Protein AF-A0A0K8V6W7-F1 (afdb_monomer_lite)

Foldseek 3Di:
DDDDDDPPPPVVVVVVVVVVVVVVVVVVVVVVVVVVPPDDDPDDDDPDDDDDDPDPPPPPPPDDDPDDDDDDDAWDFAAQQDDPPDPCRDPVNPPDDHRDHDPVTDD

Secondary structure (DSSP, 8-state):
-PPPP-TTHHHHHHHHHHHHHHHHHHHHHHHHHHHTT-----------------S---------------------B--SS--TT-TT-SGGGSSSSTTPBPGGG--

InterPro domains:
  IPR029033 Histidine phosphatase superfamily [G3DSA:3.40.50.1240] (58-105)
  IPR029033 Histidine phosphatase superfamily [SSF53254] (63-103)

Radius of gyration: 35.59 Å; chains: 1; bounding box: 61×85×87 Å

Organism: Bactrocera latifrons (NCBI:txid174628)

pLDDT: mean 74.96, std 17.71, range [40.12, 96.62]

Structure (mmCIF, N/CA/C/O backbone):
data_AF-A0A0K8V6W7-F1
#
_entry.id   AF-A0A0K8V6W7-F1
#
loop_
_atom_site.group_PDB
_atom_site.id
_atom_site.type_symbol
_atom_site.label_atom_id
_atom_site.label_alt_id
_atom_site.label_comp_id
_atom_site.label_asym_id
_atom_site.label_entity_id
_atom_site.label_seq_id
_atom_site.pdbx_PDB_ins_code
_atom_site.Cartn_x
_atom_site.Cartn_y
_atom_site.Cartn_z
_atom_site.occupancy
_atom_site.B_iso_or_equiv
_atom_site.auth_seq_id
_atom_site.auth_comp_id
_atom_site.auth_asym_id
_atom_site.auth_atom_id
_atom_site.pdbx_PDB_model_num
ATOM 1 N N . MET A 1 1 ? -22.664 58.353 65.201 1.00 46.59 1 MET A N 1
ATOM 2 C CA . MET A 1 1 ? -21.832 57.573 64.255 1.00 46.59 1 MET A CA 1
ATOM 3 C C . MET A 1 1 ? -22.742 56.998 63.170 1.00 46.59 1 MET A C 1
ATOM 5 O O . MET A 1 1 ? -23.705 56.328 63.533 1.00 46.59 1 MET A O 1
ATOM 9 N N . PRO A 1 2 ? -22.541 57.336 61.884 1.00 51.19 2 PRO A N 1
ATOM 10 C CA . PRO A 1 2 ? -23.477 56.992 60.813 1.00 51.19 2 PRO A CA 1
ATOM 11 C C . PRO A 1 2 ? -23.298 55.538 60.347 1.00 51.19 2 PRO A C 1
ATOM 13 O O . PRO A 1 2 ? -22.182 55.036 60.243 1.00 51.19 2 PRO A O 1
ATOM 16 N N . LYS A 1 3 ? -24.417 54.856 60.079 1.00 58.12 3 LYS A N 1
ATOM 17 C CA . LYS A 1 3 ? -24.462 53.481 59.557 1.00 58.12 3 LYS A CA 1
ATOM 18 C C . LYS A 1 3 ? -24.088 53.499 58.070 1.00 58.12 3 LYS A C 1
ATOM 20 O O . LYS A 1 3 ? -24.739 54.199 57.298 1.00 58.12 3 LYS A O 1
ATOM 25 N N . SER A 1 4 ? -23.056 52.752 57.668 1.00 61.78 4 SER A N 1
ATOM 26 C CA . SER A 1 4 ? -22.642 52.677 56.261 1.00 61.78 4 SER A CA 1
ATOM 27 C C . SER A 1 4 ? -23.635 51.845 55.435 1.00 61.78 4 SER A C 1
ATOM 29 O O . SER A 1 4 ? -24.030 50.740 55.816 1.00 61.78 4 SER A O 1
ATOM 31 N N . LEU A 1 5 ? -24.081 52.395 54.302 1.00 62.31 5 LEU A N 1
ATOM 32 C CA . LEU A 1 5 ? -24.928 51.696 53.336 1.00 62.31 5 LEU A CA 1
ATOM 33 C C . LEU A 1 5 ? -24.073 50.790 52.436 1.00 62.31 5 LEU A C 1
ATOM 35 O O . LEU A 1 5 ? -23.143 51.234 51.767 1.00 62.31 5 LEU A O 1
ATOM 39 N N . ASN A 1 6 ? -24.424 49.503 52.399 1.00 62.94 6 ASN A N 1
ATOM 40 C CA . ASN A 1 6 ? -23.750 48.470 51.611 1.00 62.94 6 ASN A CA 1
ATOM 41 C C . ASN A 1 6 ? -24.127 48.544 50.116 1.00 62.94 6 ASN A C 1
ATOM 43 O O . ASN A 1 6 ? -25.101 47.927 49.686 1.00 62.94 6 ASN A O 1
ATOM 47 N N . ILE A 1 7 ? -23.310 49.250 49.332 1.00 60.84 7 ILE A N 1
ATOM 48 C CA . ILE A 1 7 ? -23.457 49.474 47.878 1.00 60.84 7 ILE A CA 1
ATOM 49 C C . ILE A 1 7 ? -23.024 48.272 47.001 1.00 60.84 7 ILE A C 1
ATOM 51 O O . ILE A 1 7 ? -23.357 48.211 45.823 1.00 60.84 7 ILE A O 1
ATOM 55 N N . PHE A 1 8 ? -22.362 47.248 47.553 1.00 55.91 8 PHE A N 1
ATOM 56 C CA . PHE A 1 8 ? -21.745 46.157 46.768 1.00 55.91 8 PHE A CA 1
ATOM 57 C C . PHE A 1 8 ? -22.615 44.902 46.517 1.00 55.91 8 PHE A C 1
ATOM 59 O O . PHE A 1 8 ? -22.121 43.891 46.015 1.00 55.91 8 PHE A O 1
ATOM 66 N N . LYS A 1 9 ? -23.917 44.926 46.831 1.00 55.66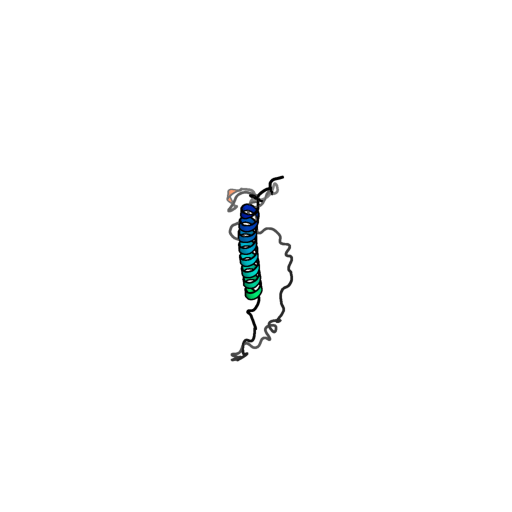 9 LYS A N 1
ATOM 67 C CA . LYS A 1 9 ? -24.824 43.774 46.626 1.00 55.66 9 LYS A CA 1
ATOM 68 C C . LYS A 1 9 ? -25.266 43.482 45.168 1.00 55.66 9 LYS A C 1
ATOM 70 O O . LYS A 1 9 ? -25.445 42.299 44.871 1.00 55.66 9 LYS A O 1
ATOM 75 N N . PRO A 1 10 ? -25.432 44.450 44.237 1.00 56.09 10 PRO A N 1
ATOM 76 C CA . PRO A 1 10 ? -26.045 44.163 42.931 1.00 56.09 10 PRO A CA 1
ATOM 77 C C . PRO A 1 10 ? -25.112 43.426 41.954 1.00 56.09 10 PRO A C 1
ATOM 79 O O . PRO A 1 10 ? -25.589 42.734 41.057 1.00 56.09 10 PRO A O 1
ATOM 82 N N . LEU A 1 11 ? -23.791 43.499 42.155 1.00 55.53 11 LEU A N 1
ATOM 83 C CA . LEU A 1 11 ? -22.811 42.840 41.283 1.00 55.53 11 LEU A CA 1
ATOM 84 C C . LEU A 1 11 ? -22.750 41.316 41.506 1.00 55.53 11 LEU A C 1
ATOM 86 O O . LEU A 1 11 ? -22.602 40.553 40.553 1.00 55.53 11 LEU A O 1
ATOM 90 N N . ARG A 1 12 ? -22.949 40.852 42.751 1.00 57.72 12 ARG A N 1
ATOM 91 C CA . ARG A 1 12 ? -22.963 39.412 43.079 1.00 57.72 12 ARG A CA 1
ATOM 92 C C . ARG A 1 12 ? -24.215 38.694 42.564 1.00 57.72 12 ARG A C 1
ATOM 94 O O . ARG A 1 12 ? -24.124 37.534 42.177 1.00 57.72 12 ARG A O 1
ATOM 101 N N . LEU A 1 13 ? -25.365 39.372 42.525 1.00 60.25 13 LEU A N 1
ATOM 102 C CA . LEU A 1 13 ? -26.624 38.796 42.029 1.00 60.25 13 LEU A CA 1
ATOM 103 C C . LEU A 1 13 ? -26.611 38.600 40.507 1.00 60.25 13 LEU A C 1
ATOM 105 O O . LEU A 1 13 ? -27.113 37.592 40.012 1.00 60.25 13 LEU A O 1
ATOM 109 N N . LEU A 1 14 ? -25.991 39.525 39.765 1.00 59.72 14 LEU A N 1
ATOM 110 C CA . LEU A 1 14 ? -25.855 39.402 38.314 1.00 59.72 14 LEU A CA 1
ATOM 111 C C . LEU A 1 14 ? -24.911 38.252 37.934 1.00 59.72 14 LEU A C 1
ATOM 113 O O . LEU A 1 14 ? -25.221 37.484 37.027 1.00 59.72 14 LEU A O 1
ATOM 117 N N . GLN A 1 15 ? -23.810 38.086 38.671 1.00 64.25 15 GLN A N 1
ATOM 118 C CA . GLN A 1 15 ? -22.886 36.966 38.490 1.00 64.25 15 GLN A CA 1
ATOM 119 C C . GLN A 1 15 ? -23.567 35.619 38.784 1.00 64.25 15 GLN A C 1
ATOM 121 O O . GLN A 1 15 ? -23.456 34.694 37.983 1.00 64.25 15 GLN A O 1
ATOM 126 N N . TYR A 1 16 ? -24.349 35.528 39.866 1.00 66.69 16 TYR A N 1
ATOM 127 C CA . TYR A 1 16 ? -25.098 34.313 40.208 1.00 66.69 16 TYR A CA 1
ATOM 128 C C . TYR A 1 16 ? -26.149 33.952 39.147 1.00 66.69 16 TYR A C 1
ATOM 130 O O . TYR A 1 16 ? -26.340 32.779 38.837 1.00 66.69 16 TYR A O 1
ATOM 138 N N . ARG A 1 17 ? -26.780 34.956 38.522 1.00 72.38 17 ARG A N 1
ATOM 139 C CA . ARG A 1 17 ? -27.737 34.755 37.427 1.00 72.38 17 ARG A CA 1
ATOM 140 C C . ARG A 1 17 ? -27.073 34.173 36.179 1.00 72.38 17 ARG A C 1
ATOM 142 O O . ARG A 1 17 ? -27.612 33.240 35.597 1.00 72.38 17 ARG A O 1
ATOM 149 N N . GLN A 1 18 ? -25.906 34.685 35.788 1.00 70.06 18 GLN A N 1
ATOM 150 C CA . GLN A 1 18 ? -25.177 34.158 34.627 1.00 70.06 18 GLN A CA 1
ATOM 151 C C . GLN A 1 18 ? -24.661 32.734 34.874 1.00 70.06 18 GLN A C 1
ATOM 153 O O . GLN A 1 18 ? -24.820 31.867 34.020 1.00 70.06 18 GLN A O 1
ATOM 158 N N . LEU A 1 19 ? -24.122 32.462 36.067 1.00 77.00 19 LEU A N 1
ATOM 159 C CA . LEU A 1 19 ? -23.695 31.116 36.465 1.00 77.00 19 LEU A CA 1
ATOM 160 C C . LEU A 1 19 ? -24.861 30.120 36.498 1.00 77.00 19 LEU A C 1
ATOM 162 O O . LEU A 1 19 ? -24.698 28.993 36.042 1.00 77.00 19 LEU A O 1
ATOM 166 N N . PHE A 1 20 ? -26.039 30.540 36.965 1.00 82.56 20 PHE A N 1
ATOM 167 C CA . PHE A 1 20 ? -27.242 29.708 36.952 1.00 82.56 20 PHE A CA 1
ATOM 168 C C . PHE A 1 20 ? -27.656 29.323 35.526 1.00 82.56 20 PHE A C 1
ATOM 170 O O . PHE A 1 20 ? -27.885 28.146 35.259 1.00 82.56 20 PHE A O 1
ATOM 177 N N . PHE A 1 21 ? -27.685 30.282 34.592 1.00 81.94 21 PHE A N 1
ATOM 178 C CA . PHE A 1 21 ? -28.008 29.986 33.194 1.00 81.94 21 PHE A CA 1
ATOM 179 C C . PHE A 1 21 ? -26.994 29.029 32.560 1.00 81.94 21 PHE A C 1
ATOM 181 O O . PHE A 1 21 ? -27.402 28.054 31.937 1.00 81.94 21 PHE A O 1
ATOM 188 N N . VAL A 1 22 ? -25.691 29.238 32.773 1.00 85.19 22 VAL A N 1
ATOM 189 C CA . VAL A 1 22 ? -24.651 28.331 32.253 1.00 85.19 22 VAL A CA 1
ATOM 190 C C . VAL A 1 22 ? -24.819 26.913 32.808 1.00 85.19 22 VAL A C 1
ATOM 192 O O . VAL A 1 22 ? -24.737 25.950 32.049 1.00 85.19 22 VAL A O 1
ATOM 195 N N . PHE A 1 23 ? -25.114 26.772 34.104 1.00 84.62 23 PHE A N 1
ATOM 196 C CA . PHE A 1 23 ? -25.303 25.462 34.729 1.00 84.62 23 PHE A CA 1
ATOM 197 C C . PHE A 1 23 ? -26.545 24.741 34.191 1.00 84.62 23 PHE A C 1
ATOM 199 O O . PHE A 1 23 ? -26.475 23.553 33.896 1.00 84.62 23 PHE A O 1
ATOM 206 N N . VAL A 1 24 ? -27.660 25.459 34.004 1.00 89.06 24 VAL A N 1
ATOM 207 C 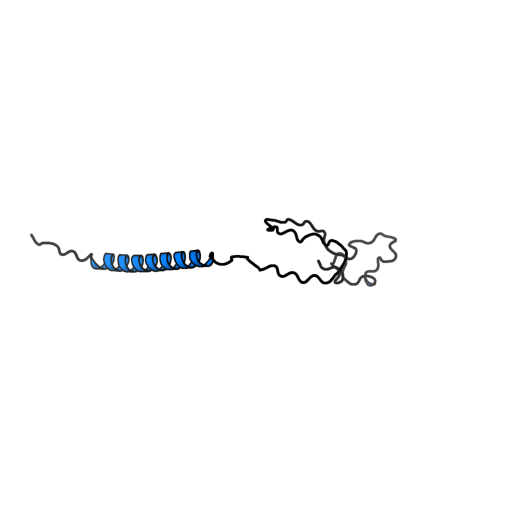CA . VAL A 1 24 ? -28.907 24.903 33.449 1.00 89.06 24 VAL A CA 1
ATOM 208 C C . VAL A 1 24 ? -28.736 24.485 31.986 1.00 89.06 24 VAL A C 1
ATOM 210 O O . VAL A 1 24 ? -29.180 23.406 31.602 1.00 89.06 24 VAL A O 1
ATOM 213 N N . PHE A 1 25 ? -28.063 25.293 31.162 1.00 85.00 25 PHE A N 1
ATOM 214 C CA . PHE A 1 25 ? -27.786 24.924 29.769 1.00 85.00 25 PHE A CA 1
ATOM 215 C C . PHE A 1 25 ? -26.848 23.717 29.671 1.00 85.00 25 PHE A C 1
ATOM 217 O O . PHE A 1 25 ? -27.075 22.834 28.844 1.00 85.00 25 PHE A O 1
ATOM 224 N N . PHE A 1 26 ? -25.826 23.645 30.527 1.00 85.81 26 PHE A N 1
ATOM 225 C CA . PHE A 1 26 ? -24.895 22.520 30.553 1.00 85.81 26 PHE A CA 1
ATOM 226 C C . PHE A 1 26 ? -25.586 21.219 30.980 1.00 85.81 26 PHE A C 1
ATOM 228 O O . PHE A 1 26 ? -25.424 20.201 30.313 1.00 85.81 26 PHE A O 1
ATOM 235 N N . THR A 1 27 ? -26.421 21.245 32.024 1.00 84.81 27 THR A N 1
ATOM 236 C CA . THR A 1 27 ? -27.144 20.047 32.486 1.00 84.81 27 THR A CA 1
ATOM 237 C C . THR A 1 27 ? -28.201 19.575 31.489 1.00 84.81 27 THR A C 1
ATOM 239 O O . THR A 1 27 ? -28.307 18.371 31.258 1.00 84.81 27 THR A O 1
ATOM 242 N N . LEU A 1 28 ? -28.932 20.490 30.839 1.00 85.75 28 LEU A N 1
ATOM 243 C CA . LEU A 1 28 ? -29.873 20.149 29.763 1.00 85.75 28 LEU A CA 1
ATOM 244 C C . LEU A 1 28 ? -29.161 19.547 28.541 1.00 85.75 28 LEU A C 1
ATOM 246 O O . LEU A 1 28 ? -29.641 18.568 27.965 1.00 85.75 28 LEU A O 1
ATOM 250 N N . CYS A 1 29 ? -28.000 20.092 28.165 1.00 84.19 29 CYS A N 1
ATOM 251 C CA . CYS A 1 29 ? -27.177 19.563 27.076 1.00 84.19 29 CYS A CA 1
ATOM 252 C C . CYS A 1 29 ? -26.658 18.154 27.400 1.00 84.19 29 CYS A C 1
ATOM 254 O O . CYS A 1 29 ? -26.834 17.232 26.605 1.00 84.19 29 CYS A O 1
ATOM 256 N N . CYS A 1 30 ? -26.104 17.954 28.601 1.00 79.94 30 CYS A N 1
ATOM 257 C CA . CYS A 1 30 ? -25.636 16.644 29.049 1.00 79.94 30 CYS A CA 1
ATOM 258 C C . CYS A 1 30 ? -26.762 15.602 29.070 1.00 79.94 30 CYS A C 1
ATOM 260 O O . CYS A 1 30 ? -26.564 14.503 28.564 1.00 79.94 30 CYS A O 1
ATOM 262 N N . ALA A 1 31 ? -27.950 15.945 29.580 1.00 76.38 31 ALA A N 1
ATOM 263 C CA . ALA A 1 31 ? -29.090 15.027 29.588 1.00 76.38 31 ALA A CA 1
ATOM 264 C C . ALA A 1 31 ? -29.522 14.621 28.165 1.00 76.38 31 ALA A C 1
ATOM 266 O O . ALA A 1 31 ? -29.806 13.451 27.910 1.00 76.38 31 ALA A O 1
ATOM 267 N N . SER A 1 32 ? -29.500 15.570 27.223 1.00 72.31 32 SER A N 1
ATOM 268 C CA . SER A 1 32 ? -29.840 15.325 25.814 1.00 72.31 32 SER A CA 1
ATOM 269 C C . SER A 1 32 ? -28.830 14.398 25.128 1.00 72.31 32 SER A C 1
ATOM 271 O O . SER A 1 32 ? -29.222 13.511 24.375 1.00 72.31 32 SER A O 1
ATOM 273 N N . LEU A 1 33 ? -27.537 14.557 25.430 1.00 66.25 33 LEU A N 1
ATOM 274 C CA . LEU A 1 33 ? -26.476 13.697 24.900 1.00 66.25 33 LEU A CA 1
ATOM 275 C C . LEU A 1 33 ? -26.566 12.264 25.447 1.00 66.25 33 LEU A C 1
ATOM 277 O O . LEU A 1 33 ? -26.323 11.327 24.701 1.00 66.25 33 LEU A O 1
ATOM 281 N N . THR A 1 34 ? -26.985 12.073 26.704 1.00 61.56 34 THR A N 1
ATOM 282 C CA . THR A 1 34 ? -27.171 10.724 27.280 1.00 61.56 34 THR A CA 1
ATOM 283 C C . THR A 1 34 ? -28.428 9.992 26.795 1.00 61.56 34 THR A C 1
ATOM 285 O O . THR A 1 34 ? -28.499 8.771 26.891 1.00 61.56 34 THR A O 1
ATOM 288 N N . LEU A 1 35 ? -29.427 10.718 26.280 1.00 59.47 35 LEU A N 1
ATOM 289 C CA . LEU A 1 35 ? -30.660 10.139 25.727 1.00 59.47 35 LEU A CA 1
ATOM 290 C C . LEU A 1 35 ? -30.497 9.670 24.271 1.00 59.47 35 LEU A C 1
ATOM 292 O O . LEU A 1 35 ? -31.288 8.851 23.812 1.00 59.47 35 LEU A O 1
ATOM 296 N N . ALA A 1 36 ? -29.462 10.137 23.565 1.00 56.59 36 ALA A N 1
ATOM 297 C CA . ALA A 1 36 ? -29.175 9.741 22.185 1.00 56.59 36 ALA A CA 1
ATOM 298 C C . ALA A 1 36 ? -28.571 8.324 22.048 1.00 56.59 36 ALA A C 1
ATOM 300 O O . ALA A 1 36 ? -28.509 7.804 20.938 1.00 56.59 36 ALA A O 1
ATOM 301 N N . ASP A 1 37 ? -28.179 7.678 23.153 1.00 57.56 37 ASP A N 1
ATOM 302 C CA . ASP A 1 37 ? -27.605 6.320 23.162 1.00 57.56 37 ASP A CA 1
ATOM 303 C C . ASP A 1 37 ? -28.642 5.201 23.420 1.00 57.56 37 ASP A C 1
ATOM 305 O O . ASP A 1 37 ? -28.279 4.029 23.554 1.00 57.56 37 ASP A O 1
ATOM 309 N N . LEU A 1 38 ? -29.941 5.523 23.487 1.00 56.19 38 LEU A N 1
ATOM 310 C CA . LEU A 1 38 ? -31.017 4.562 23.774 1.00 56.19 38 LEU A CA 1
ATOM 311 C C . LEU A 1 38 ? -31.902 4.223 22.565 1.00 56.19 38 LEU A C 1
ATOM 313 O O . LEU A 1 38 ? -33.111 4.087 22.704 1.00 56.19 38 LEU A O 1
ATOM 317 N N . GLU A 1 39 ? -31.319 3.976 21.393 1.00 61.72 39 GLU A N 1
ATOM 318 C CA . GLU A 1 39 ? -32.017 3.251 20.321 1.00 61.72 39 GLU A CA 1
ATOM 319 C C . GLU A 1 39 ? -31.073 2.289 19.584 1.00 61.72 39 GLU A C 1
ATOM 321 O O . GLU A 1 39 ? -30.293 2.713 18.739 1.00 61.72 39 GLU A O 1
ATOM 326 N N . LEU A 1 40 ? -31.163 0.980 19.887 1.00 50.06 40 LEU A N 1
ATOM 327 C CA . LEU A 1 40 ? -31.419 -0.064 18.874 1.00 50.06 40 LEU A CA 1
ATOM 328 C C . LEU A 1 40 ? -31.696 -1.448 19.519 1.00 50.06 40 LEU A C 1
ATOM 330 O O . LEU A 1 40 ? -30.764 -2.204 19.812 1.00 50.06 40 LEU A O 1
ATOM 334 N N . PRO A 1 41 ? -32.963 -1.870 19.675 1.00 52.81 41 PRO A N 1
ATOM 335 C CA . PRO A 1 41 ? -33.298 -3.278 19.831 1.00 52.81 41 PRO A CA 1
ATOM 336 C C . PRO A 1 41 ? -33.220 -3.958 18.455 1.00 52.81 41 PRO A C 1
ATOM 338 O O . PRO A 1 41 ? -34.110 -3.827 17.618 1.00 52.81 41 PRO A O 1
ATOM 341 N N . THR A 1 42 ? -32.154 -4.717 18.202 1.00 56.00 42 THR A N 1
ATOM 342 C CA . THR A 1 42 ? -32.042 -5.574 17.008 1.00 56.00 42 THR A CA 1
ATOM 343 C C . THR A 1 42 ? -32.874 -6.847 17.182 1.00 56.00 42 THR A C 1
ATOM 345 O O . THR A 1 42 ? -32.352 -7.926 17.462 1.00 56.00 42 THR A O 1
ATOM 348 N N . THR A 1 43 ? -34.188 -6.742 16.985 1.00 50.34 43 THR A N 1
ATOM 349 C CA . THR A 1 43 ? -35.050 -7.914 16.760 1.00 50.34 43 THR A CA 1
ATOM 350 C C . THR A 1 43 ? -35.616 -7.854 15.345 1.00 50.34 43 THR A C 1
ATOM 352 O O . THR A 1 43 ? -36.621 -7.205 15.084 1.00 50.34 43 THR A O 1
ATOM 355 N N . LEU A 1 44 ? -34.931 -8.503 14.399 1.00 53.72 44 LEU A N 1
ATOM 356 C CA . LEU A 1 44 ? -35.511 -8.797 13.088 1.00 53.72 44 LEU A CA 1
ATOM 357 C C . LEU A 1 44 ? -36.279 -10.125 13.178 1.00 53.72 44 LEU A C 1
ATOM 359 O O . LEU A 1 44 ? -35.709 -11.102 13.675 1.00 53.72 44 LEU A O 1
ATOM 363 N N . PRO A 1 45 ? -37.531 -10.204 12.694 1.00 46.12 45 PRO A N 1
ATOM 364 C CA . PRO A 1 45 ? -38.243 -11.467 12.591 1.00 46.12 45 PRO A CA 1
ATOM 365 C C . PRO A 1 45 ? -37.596 -12.306 11.483 1.00 46.12 45 PRO A C 1
ATOM 367 O O . PRO A 1 45 ? -37.514 -11.887 10.329 1.00 46.12 45 PRO A O 1
ATOM 370 N N . GLN A 1 46 ? -37.121 -13.503 11.826 1.00 49.91 46 GLN A N 1
ATOM 371 C CA . GLN A 1 46 ? -36.708 -14.485 10.828 1.00 49.91 46 GLN A CA 1
ATOM 372 C C . GLN A 1 46 ? -37.957 -15.071 10.160 1.00 49.91 46 GLN A C 1
ATOM 374 O O . GLN A 1 46 ? -38.600 -15.960 10.707 1.00 49.91 46 GLN A O 1
ATOM 379 N N . SER A 1 47 ? -38.284 -14.591 8.961 1.00 44.88 47 SER A N 1
ATOM 380 C CA . SER A 1 47 ? -39.127 -15.322 8.011 1.00 44.88 47 SER A CA 1
ATOM 381 C C . SER A 1 47 ? -38.245 -15.750 6.840 1.00 44.88 47 SER A C 1
ATOM 383 O O . SER A 1 47 ? -37.981 -14.986 5.914 1.00 44.88 47 SER A O 1
ATOM 385 N N . GLY A 1 48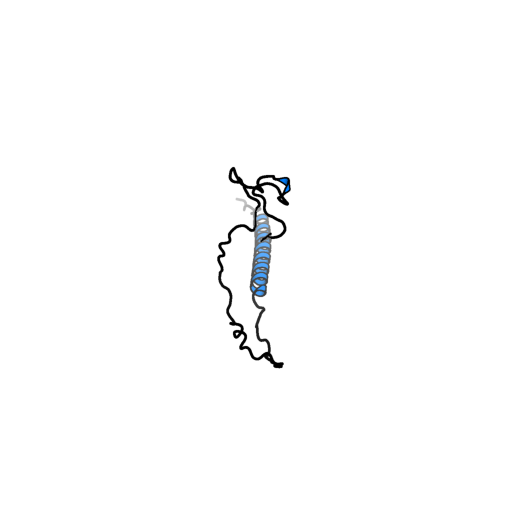 ? -37.684 -16.955 6.953 1.00 40.12 48 GLY A N 1
ATOM 386 C CA . GLY A 1 48 ? -36.847 -17.566 5.927 1.00 40.12 48 GLY A CA 1
ATOM 387 C C . GLY A 1 48 ? -37.697 -18.264 4.869 1.00 40.12 48 GLY A 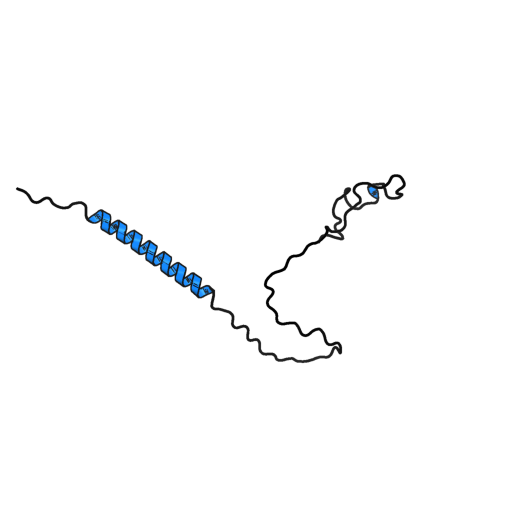C 1
ATOM 388 O O . GLY A 1 48 ? -38.188 -19.364 5.098 1.00 40.12 48 GLY A O 1
ATOM 389 N N . GLY A 1 49 ? -37.820 -17.656 3.690 1.00 42.16 49 GLY A N 1
ATOM 390 C CA . GLY A 1 49 ? -38.183 -18.367 2.465 1.00 42.16 49 GLY A CA 1
ATOM 391 C C . GLY A 1 49 ? -36.934 -19.001 1.856 1.00 42.16 49 GLY A C 1
ATOM 392 O O . GLY A 1 49 ? -36.150 -18.314 1.206 1.00 42.16 49 GLY A O 1
ATOM 393 N N . GLN A 1 50 ? -36.723 -20.300 2.077 1.00 54.12 50 GLN A N 1
ATOM 394 C CA . GLN A 1 50 ? -35.631 -21.046 1.448 1.00 54.12 50 GLN A CA 1
ATOM 395 C C . GLN A 1 50 ? -35.960 -21.331 -0.026 1.00 54.12 50 GLN A C 1
ATOM 397 O O . GLN A 1 50 ? -36.871 -22.098 -0.331 1.00 54.12 50 GLN A O 1
ATOM 402 N N . ARG A 1 51 ? -35.193 -20.745 -0.954 1.00 46.25 51 ARG A N 1
ATOM 403 C CA . ARG A 1 51 ? -35.040 -21.263 -2.323 1.00 46.25 51 ARG A CA 1
ATOM 404 C C . ARG A 1 51 ? -33.608 -21.757 -2.498 1.00 46.25 51 ARG A C 1
ATOM 406 O O . ARG A 1 51 ? -32.663 -21.078 -2.111 1.00 46.25 51 ARG A O 1
ATOM 413 N N . GLY A 1 52 ? -33.508 -22.986 -2.996 1.00 53.34 52 GLY A N 1
ATOM 414 C CA . GLY A 1 52 ? -32.362 -23.874 -2.847 1.00 53.34 52 GLY A CA 1
ATOM 415 C C . GLY A 1 52 ? -31.044 -23.404 -3.454 1.00 53.34 52 GLY A C 1
ATOM 416 O O . GLY A 1 52 ? -31.000 -22.948 -4.591 1.00 53.34 52 GLY A O 1
ATOM 417 N N . LEU A 1 53 ? -29.975 -23.649 -2.696 1.00 52.97 53 LEU A N 1
ATOM 418 C CA . LEU A 1 53 ? -28.629 -23.977 -3.160 1.00 52.97 53 LEU A CA 1
ATOM 419 C C . LEU A 1 53 ? -28.055 -24.971 -2.137 1.00 52.97 53 LEU A C 1
ATOM 421 O O . LEU A 1 53 ? -27.912 -24.644 -0.963 1.00 52.97 53 LEU A O 1
ATOM 425 N N . ASN A 1 54 ? -27.784 -26.204 -2.564 1.00 57.03 54 ASN A N 1
ATOM 426 C CA . ASN A 1 54 ? -27.444 -27.345 -1.700 1.00 57.03 54 ASN A CA 1
ATOM 427 C C . ASN A 1 54 ? -25.976 -27.347 -1.237 1.00 57.03 54 ASN A C 1
ATOM 429 O O . ASN A 1 54 ? -25.323 -28.383 -1.266 1.00 57.03 54 ASN A O 1
ATOM 433 N N . ASN A 1 55 ? -25.459 -26.202 -0.804 1.00 63.59 55 ASN A N 1
ATOM 434 C CA . ASN A 1 55 ? -24.182 -26.107 -0.105 1.00 63.59 55 ASN A CA 1
ATOM 435 C C . ASN A 1 55 ? -24.487 -25.439 1.240 1.00 63.59 55 ASN A C 1
ATOM 437 O O . ASN A 1 55 ? -25.091 -24.363 1.210 1.00 63.59 55 ASN A O 1
ATOM 441 N N . PRO A 1 56 ? -24.122 -26.010 2.407 1.00 57.06 56 PRO A N 1
ATOM 442 C CA . PRO A 1 56 ? -24.243 -25.297 3.670 1.00 57.06 56 PRO A CA 1
ATOM 443 C C . PRO A 1 56 ? -23.258 -24.126 3.633 1.00 57.06 56 PRO A C 1
ATOM 445 O O . PRO A 1 56 ? -22.093 -24.243 4.006 1.00 57.06 56 PRO A O 1
ATOM 448 N N . LEU A 1 57 ? -23.722 -22.998 3.097 1.00 53.06 57 LEU A N 1
ATOM 449 C CA . LEU A 1 57 ? -23.077 -21.706 3.224 1.00 53.06 57 LEU A CA 1
ATOM 450 C C . LEU A 1 57 ? -22.912 -21.478 4.731 1.00 53.06 57 LEU A C 1
ATOM 452 O O . LEU A 1 57 ? -23.879 -21.715 5.466 1.00 53.06 57 LEU A O 1
ATOM 456 N N . PRO A 1 58 ? -21.710 -21.120 5.214 1.00 58.09 58 PRO A N 1
ATOM 457 C CA . PRO A 1 58 ? -21.441 -21.074 6.639 1.00 58.09 58 PRO A CA 1
ATOM 458 C C . PRO A 1 58 ? -22.499 -20.189 7.280 1.00 58.09 58 PRO A C 1
ATOM 460 O O . PRO A 1 58 ? -22.687 -19.046 6.860 1.00 58.09 58 PRO A O 1
ATOM 463 N N . VAL A 1 59 ? -23.229 -20.768 8.241 1.00 61.78 59 VAL A N 1
ATOM 464 C CA . VAL A 1 59 ? -24.174 -20.070 9.112 1.00 61.78 59 VAL A CA 1
ATOM 465 C C . VAL A 1 59 ? -23.545 -18.729 9.437 1.00 61.78 59 VAL A C 1
ATOM 467 O O . VAL A 1 59 ? -22.468 -18.707 10.029 1.00 61.78 59 VAL A O 1
ATOM 470 N N . ALA A 1 60 ? -24.155 -17.639 8.962 1.00 67.12 60 ALA A N 1
ATOM 471 C CA . ALA A 1 60 ? -23.634 -16.298 9.162 1.00 67.12 60 ALA A CA 1
ATOM 472 C C . ALA A 1 60 ? -23.410 -16.116 10.665 1.00 67.12 60 ALA A C 1
ATOM 474 O O . ALA A 1 60 ? -24.365 -16.014 11.438 1.00 67.12 60 ALA A O 1
ATOM 475 N N . LEU A 1 61 ? -22.147 -16.195 11.087 1.00 67.00 61 LEU A N 1
ATOM 476 C CA . LEU A 1 61 ? -21.791 -16.174 12.493 1.00 67.00 61 LEU A CA 1
ATOM 477 C C . LEU A 1 61 ? -22.186 -14.799 13.019 1.00 67.00 61 LEU A C 1
ATOM 479 O O . LEU A 1 61 ? -21.600 -13.782 12.651 1.00 67.00 61 LEU A O 1
ATOM 483 N N . LYS A 1 62 ? -23.227 -14.767 13.854 1.00 73.56 62 LYS A N 1
ATOM 484 C CA . LYS A 1 62 ? -23.725 -13.548 14.486 1.00 73.56 62 LYS A CA 1
ATOM 485 C C . LYS A 1 62 ? -22.755 -13.151 15.601 1.00 73.56 62 LYS A C 1
ATOM 487 O O . LYS A 1 62 ? -22.980 -13.447 16.768 1.00 73.56 62 LYS A O 1
ATOM 492 N N . GLY A 1 63 ? -21.646 -12.530 15.218 1.00 83.75 63 GLY A N 1
ATOM 493 C CA . GLY A 1 63 ? -20.631 -11.984 16.115 1.00 83.75 63 GLY A CA 1
ATOM 494 C C . GLY A 1 63 ? -20.513 -10.469 15.959 1.00 83.75 63 GLY A C 1
ATOM 495 O O . GLY A 1 63 ? -20.744 -9.927 14.880 1.00 83.75 63 GLY A O 1
ATOM 496 N N . LYS A 1 64 ? -20.152 -9.772 17.041 1.00 86.75 64 LYS A N 1
ATOM 497 C CA . LYS A 1 64 ? -19.807 -8.345 17.007 1.00 86.75 64 LYS A CA 1
ATOM 498 C C . LYS A 1 64 ? -18.299 -8.225 16.779 1.00 86.75 64 LYS A C 1
ATOM 500 O O . LYS A 1 64 ? -17.531 -8.676 17.625 1.00 86.75 64 LYS A O 1
ATOM 505 N N . LEU A 1 65 ? -17.873 -7.629 15.662 1.00 89.62 65 LEU A N 1
ATOM 506 C CA . LEU A 1 65 ? -16.464 -7.287 15.447 1.00 89.62 65 LEU A CA 1
ATOM 507 C C . LEU A 1 65 ? -16.042 -6.270 16.513 1.00 89.62 6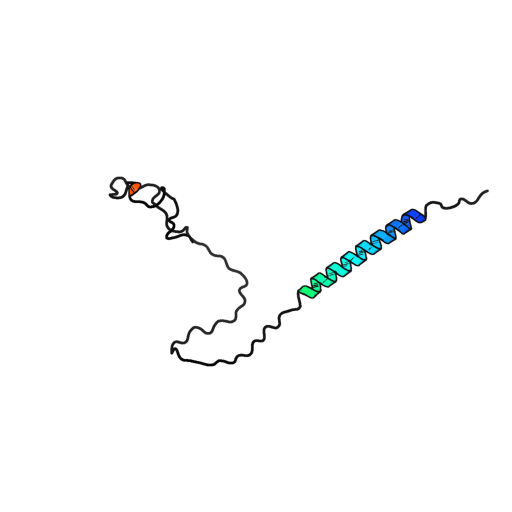5 LEU A C 1
ATOM 509 O O . LEU A 1 65 ? -16.616 -5.186 16.593 1.00 89.62 65 LEU A O 1
ATOM 513 N N . ILE A 1 66 ? -15.069 -6.638 17.346 1.00 94.25 66 ILE A N 1
ATOM 514 C CA . ILE A 1 66 ? -14.560 -5.765 18.412 1.00 94.25 66 ILE A CA 1
ATOM 515 C C . ILE A 1 66 ? -13.321 -5.002 17.936 1.00 94.25 66 ILE A C 1
ATOM 517 O O . ILE A 1 66 ? -13.224 -3.799 18.151 1.00 94.25 66 ILE A O 1
ATOM 521 N N . PHE A 1 67 ? -12.387 -5.687 17.272 1.00 95.50 67 PHE A N 1
ATOM 522 C CA . PHE A 1 67 ? -11.139 -5.105 16.784 1.00 95.50 67 PHE A CA 1
ATOM 523 C C . PHE A 1 67 ? -10.543 -5.971 15.666 1.00 95.50 67 PHE A C 1
ATOM 525 O O . PHE A 1 67 ? -10.656 -7.196 15.712 1.00 95.50 67 PHE A O 1
ATOM 532 N N . SER A 1 68 ? -9.903 -5.342 14.679 1.00 94.44 68 SER A N 1
ATOM 533 C CA . SER A 1 68 ? -9.122 -6.014 13.636 1.00 94.44 68 SER A CA 1
ATOM 534 C C . SER A 1 68 ? -7.856 -5.215 13.348 1.00 94.44 68 SER A C 1
ATOM 536 O O . SER A 1 68 ? -7.883 -3.985 13.350 1.00 94.44 68 SER A O 1
ATOM 538 N N . HIS A 1 69 ? -6.764 -5.921 13.072 1.00 96.12 69 HIS A N 1
ATOM 539 C CA . HIS A 1 69 ? -5.521 -5.337 12.593 1.00 96.12 69 HIS A CA 1
ATOM 540 C C . HIS A 1 69 ? -5.088 -6.080 11.334 1.00 96.12 69 HIS A C 1
ATOM 542 O O . HIS A 1 69 ? -5.019 -7.309 11.327 1.00 96.12 69 HIS A O 1
ATOM 548 N N . VAL A 1 70 ? -4.817 -5.328 10.269 1.00 94.50 70 VAL A N 1
ATOM 549 C CA . VAL A 1 70 ? -4.476 -5.885 8.961 1.00 94.50 70 VAL A CA 1
ATOM 550 C C . VAL A 1 70 ? -3.096 -5.389 8.565 1.00 94.50 70 VAL A C 1
ATOM 552 O O . VAL A 1 70 ? -2.868 -4.186 8.468 1.00 94.50 70 VAL A O 1
ATOM 555 N N . LEU A 1 71 ? -2.188 -6.331 8.315 1.00 95.69 71 LEU A N 1
ATOM 556 C CA . LEU A 1 71 ? -0.890 -6.063 7.716 1.00 95.69 71 LEU A CA 1
ATOM 557 C C . LEU A 1 71 ? -0.955 -6.469 6.247 1.00 95.69 71 LEU A C 1
ATOM 559 O O . LEU A 1 71 ? -1.111 -7.648 5.933 1.00 95.69 71 LEU A O 1
ATOM 563 N N . PHE A 1 72 ? -0.838 -5.491 5.357 1.00 91.81 72 PHE A N 1
ATOM 564 C CA . PHE A 1 72 ? -0.829 -5.723 3.921 1.00 91.81 72 PHE A CA 1
ATOM 565 C C . PHE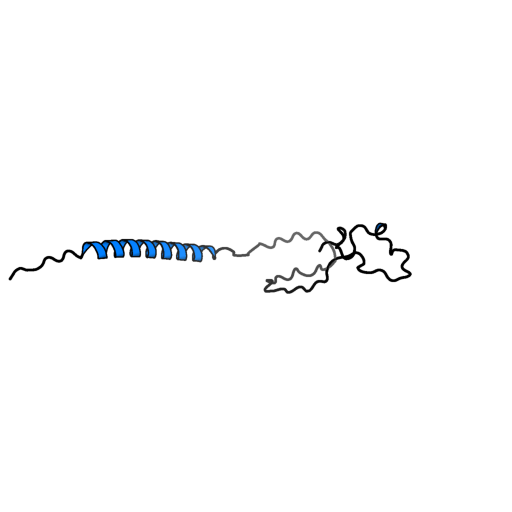 A 1 72 ? 0.481 -5.241 3.311 1.00 91.81 72 PHE A C 1
ATOM 567 O O . PHE A 1 72 ? 1.102 -4.274 3.758 1.00 91.81 72 PHE A O 1
ATOM 574 N N . ARG A 1 73 ? 0.900 -5.944 2.261 1.00 93.75 73 ARG A N 1
ATOM 575 C CA . ARG A 1 73 ? 1.922 -5.447 1.348 1.00 93.75 73 ARG A CA 1
ATOM 576 C C . ARG A 1 73 ? 1.280 -4.408 0.426 1.00 93.75 73 ARG A C 1
ATOM 578 O O . ARG A 1 73 ? 0.083 -4.446 0.176 1.00 93.75 73 ARG A O 1
ATOM 585 N N . HIS A 1 74 ? 2.096 -3.509 -0.108 1.00 92.69 74 HIS A N 1
ATOM 586 C CA . HIS A 1 74 ? 1.713 -2.673 -1.239 1.00 92.69 74 HIS A CA 1
ATOM 587 C C . HIS A 1 74 ? 1.172 -3.488 -2.436 1.00 92.69 74 HIS A C 1
ATOM 589 O O . HIS A 1 74 ? 1.595 -4.626 -2.641 1.00 92.69 74 HIS A O 1
ATOM 595 N N . GLY A 1 75 ? 0.309 -2.870 -3.250 1.00 92.44 75 GLY A N 1
ATOM 596 C CA . GLY A 1 75 ? -0.152 -3.423 -4.532 1.00 92.44 75 GLY A CA 1
ATOM 597 C C . GLY A 1 75 ? 0.939 -3.459 -5.609 1.00 92.44 75 GLY A C 1
ATOM 598 O O . GLY A 1 75 ? 2.080 -3.071 -5.353 1.00 92.44 75 GLY A O 1
ATOM 599 N N . ASP A 1 76 ? 0.627 -3.925 -6.815 1.00 94.25 76 ASP A N 1
ATOM 600 C CA . ASP A 1 76 ? 1.653 -4.146 -7.840 1.00 94.25 76 ASP A CA 1
ATOM 601 C C . ASP A 1 76 ? 2.372 -2.859 -8.248 1.00 94.25 76 ASP A C 1
ATOM 603 O O . ASP A 1 76 ? 1.748 -1.835 -8.539 1.00 94.25 76 ASP A O 1
ATOM 607 N N . ARG A 1 77 ? 3.706 -2.935 -8.294 1.00 94.12 77 ARG A N 1
ATOM 608 C CA . ARG A 1 77 ? 4.597 -1.848 -8.707 1.00 94.12 77 ARG A CA 1
ATOM 609 C C . ARG A 1 77 ? 5.440 -2.261 -9.899 1.00 94.12 77 ARG A C 1
ATOM 611 O O . ARG A 1 77 ? 5.740 -3.443 -10.065 1.00 94.12 77 ARG A O 1
ATOM 618 N N . THR A 1 78 ? 5.873 -1.285 -10.680 1.00 94.75 78 THR A N 1
ATOM 619 C CA . THR A 1 78 ? 6.939 -1.493 -11.667 1.00 94.75 78 THR A CA 1
ATOM 620 C C . THR A 1 78 ? 8.278 -1.758 -10.960 1.00 94.75 78 THR A C 1
ATOM 622 O O . THR A 1 78 ? 8.453 -1.377 -9.794 1.00 94.75 78 THR A O 1
ATOM 625 N N . PRO A 1 79 ? 9.242 -2.416 -11.631 1.00 94.38 79 PRO A N 1
ATOM 626 C CA . PRO A 1 79 ? 10.583 -2.607 -11.090 1.00 94.38 79 PRO A CA 1
ATOM 627 C C . PRO A 1 79 ? 11.211 -1.289 -10.616 1.00 94.38 79 PRO A C 1
ATOM 629 O O . PRO A 1 79 ? 10.952 -0.226 -11.167 1.00 94.38 79 PRO A O 1
ATOM 632 N N . ILE A 1 80 ? 12.041 -1.343 -9.578 1.00 95.06 80 ILE A N 1
ATOM 633 C CA . ILE A 1 80 ? 12.830 -0.173 -9.154 1.00 95.06 80 ILE A CA 1
ATOM 634 C C . ILE A 1 80 ? 14.155 -0.161 -9.914 1.00 95.06 80 ILE A C 1
ATOM 636 O O . ILE A 1 80 ? 14.581 0.872 -10.420 1.00 95.06 80 ILE A O 1
ATOM 640 N N . GLU A 1 81 ? 14.774 -1.334 -10.026 1.00 94.75 81 GLU A N 1
ATOM 641 C CA . GLU A 1 81 ? 16.027 -1.535 -10.733 1.00 94.75 81 GLU A CA 1
ATOM 642 C C . GLU A 1 81 ? 15.972 -2.887 -11.463 1.00 94.75 81 GLU A C 1
ATOM 644 O O . GLU A 1 81 ? 15.892 -3.933 -10.811 1.00 94.75 81 GLU A O 1
ATOM 649 N N . PRO A 1 82 ? 15.947 -2.895 -12.807 1.00 92.50 82 PRO A N 1
ATOM 650 C CA . PRO A 1 82 ? 16.040 -4.127 -13.576 1.00 92.50 82 PRO A CA 1
ATOM 651 C C . PRO A 1 82 ? 17.471 -4.678 -13.536 1.00 92.50 82 PRO A C 1
ATOM 653 O O . PRO A 1 82 ? 18.450 -3.933 -13.514 1.00 92.50 82 PRO A O 1
ATOM 656 N N . TYR A 1 83 ? 17.607 -6.002 -13.566 1.00 93.62 83 TYR A N 1
ATOM 657 C CA . TYR A 1 83 ? 18.919 -6.650 -13.608 1.00 93.62 83 TYR A CA 1
ATOM 658 C C . TYR A 1 83 ? 19.592 -6.453 -14.988 1.00 93.62 83 TYR A C 1
ATOM 660 O O . TYR A 1 83 ? 18.909 -6.216 -15.987 1.00 93.62 83 TYR A O 1
ATOM 668 N N . PRO A 1 84 ? 20.933 -6.567 -15.103 1.00 95.38 84 PRO A N 1
ATOM 669 C CA . PRO A 1 84 ? 21.662 -6.113 -16.298 1.00 95.38 84 PRO A CA 1
ATOM 670 C C . PRO A 1 84 ? 21.223 -6.739 -17.636 1.00 95.38 84 PRO A C 1
ATOM 672 O O . PRO A 1 84 ? 21.231 -6.070 -18.680 1.00 95.38 84 PRO A O 1
ATOM 675 N N . THR A 1 85 ? 20.835 -8.015 -17.607 1.00 96.62 85 THR A N 1
ATOM 676 C CA . THR A 1 85 ? 20.421 -8.812 -18.772 1.00 96.62 85 THR A CA 1
ATOM 677 C C . THR A 1 85 ? 18.906 -8.876 -18.964 1.00 96.62 85 THR A C 1
ATOM 679 O O . THR A 1 85 ? 18.437 -9.697 -19.749 1.00 96.62 85 THR A O 1
ATOM 682 N N . ASP A 1 86 ? 18.137 -8.031 -18.275 1.00 96.12 86 ASP A N 1
ATOM 683 C CA . ASP A 1 86 ? 16.681 -8.027 -18.385 1.00 96.12 86 ASP A CA 1
ATOM 684 C C . ASP A 1 86 ? 16.234 -7.570 -19.789 1.00 96.12 86 ASP A C 1
ATOM 686 O O . ASP A 1 86 ? 16.532 -6.434 -20.187 1.00 96.12 86 ASP A O 1
ATOM 690 N N . PRO A 1 87 ? 15.520 -8.420 -20.556 1.00 95.88 87 PRO A N 1
ATOM 691 C CA . PRO A 1 87 ? 14.985 -8.037 -21.861 1.00 95.88 87 PRO A CA 1
ATOM 692 C C . PRO A 1 87 ? 13.933 -6.917 -21.771 1.00 95.88 87 PRO A C 1
ATOM 694 O O . PRO A 1 87 ? 13.715 -6.215 -22.759 1.00 95.88 87 PRO A O 1
ATOM 697 N N . TRP A 1 88 ? 13.331 -6.698 -20.597 1.00 95.12 88 TRP A N 1
ATOM 698 C CA . TRP A 1 88 ? 12.281 -5.704 -20.345 1.00 95.12 88 TRP A CA 1
ATOM 699 C C . TRP A 1 88 ? 12.764 -4.488 -19.544 1.00 95.12 88 TRP A C 1
ATOM 701 O O . TRP A 1 88 ? 11.956 -3.706 -19.041 1.00 95.12 88 TRP A O 1
ATOM 711 N N . LYS A 1 89 ? 14.084 -4.275 -19.461 1.00 94.25 89 LYS A N 1
ATOM 712 C CA . LYS A 1 89 ? 14.669 -3.133 -18.738 1.00 94.25 89 LYS A CA 1
ATOM 713 C C . LYS A 1 89 ? 14.333 -1.763 -19.320 1.00 94.25 89 LYS A C 1
ATOM 715 O O . LYS A 1 89 ? 14.600 -0.753 -18.675 1.00 94.25 89 LYS A O 1
ATOM 720 N N . ASN A 1 90 ? 13.821 -1.698 -20.551 1.00 94.31 90 ASN A N 1
ATOM 721 C CA . ASN A 1 90 ? 13.386 -0.428 -21.118 1.00 94.31 90 ASN A CA 1
ATOM 722 C C . ASN A 1 90 ? 12.096 0.023 -20.415 1.00 94.31 90 ASN A C 1
ATOM 724 O O . ASN A 1 90 ? 11.116 -0.717 -20.350 1.00 94.31 90 ASN A O 1
ATOM 728 N N . ARG A 1 91 ? 12.104 1.263 -19.917 1.00 91.44 91 ARG A N 1
ATOM 729 C CA . ARG A 1 91 ? 10.975 1.905 -19.234 1.00 91.44 91 ARG A CA 1
ATOM 730 C C . ARG A 1 91 ? 9.699 1.907 -20.077 1.00 91.44 91 ARG A C 1
ATOM 732 O O . ARG A 1 91 ? 8.615 1.832 -19.520 1.00 91.44 91 ARG A O 1
ATOM 739 N N . GLU A 1 92 ? 9.823 1.980 -21.399 1.00 94.38 92 GLU A N 1
ATOM 740 C CA . GLU A 1 92 ? 8.688 2.033 -22.334 1.00 94.38 92 GLU A CA 1
ATOM 741 C C . GLU A 1 92 ? 7.790 0.789 -22.285 1.00 94.38 92 GLU A C 1
ATOM 743 O O . GLU A 1 92 ? 6.630 0.855 -22.682 1.00 94.38 92 GLU A O 1
ATOM 748 N N . TYR A 1 93 ? 8.297 -0.337 -21.772 1.00 94.69 93 TYR A N 1
ATOM 749 C CA . TYR A 1 93 ? 7.507 -1.555 -21.586 1.00 94.69 93 TYR A CA 1
ATOM 750 C C . TYR A 1 93 ? 6.613 -1.522 -20.340 1.00 94.69 93 TYR A C 1
ATOM 752 O O . TYR A 1 93 ? 5.798 -2.425 -20.150 1.00 94.69 93 TYR A O 1
ATOM 760 N N . TRP A 1 94 ? 6.753 -0.503 -19.491 1.00 94.19 94 TRP A N 1
ATOM 761 C CA . TRP A 1 94 ? 6.036 -0.389 -18.229 1.00 94.19 94 TRP A CA 1
ATOM 762 C C . TRP A 1 94 ? 4.998 0.737 -18.283 1.00 94.19 94 TRP A C 1
ATOM 764 O O . TRP A 1 94 ? 5.259 1.801 -18.843 1.00 94.19 94 TRP A O 1
ATOM 774 N N . PRO A 1 95 ? 3.810 0.534 -17.687 1.00 92.75 95 PRO A N 1
ATOM 775 C CA . PRO A 1 95 ? 2.699 1.477 -17.818 1.00 92.75 95 PRO A CA 1
ATOM 776 C C . PRO A 1 95 ? 2.866 2.758 -16.985 1.00 92.75 95 PRO A C 1
ATOM 778 O O . PRO A 1 95 ? 2.149 3.727 -17.219 1.00 92.75 95 PRO A O 1
ATOM 781 N N . VAL A 1 96 ? 3.764 2.756 -15.996 1.00 93.69 96 VAL A N 1
ATOM 782 C CA . VAL A 1 96 ? 4.019 3.866 -15.061 1.00 93.69 96 VAL A CA 1
ATOM 783 C C . VAL A 1 96 ? 5.523 3.999 -14.788 1.00 93.69 96 VAL A C 1
ATOM 785 O O . VAL A 1 96 ? 6.320 3.182 -15.260 1.00 93.69 96 VAL A O 1
ATOM 788 N N . GLY A 1 97 ? 5.931 5.032 -14.046 1.00 93.00 97 GLY A N 1
ATOM 789 C CA . GLY A 1 97 ? 7.330 5.234 -13.669 1.00 93.00 97 GLY A CA 1
ATOM 790 C C . GLY A 1 97 ? 7.871 4.088 -12.812 1.00 93.00 97 GLY A C 1
ATOM 791 O O . GLY A 1 97 ? 7.108 3.300 -12.264 1.00 93.00 97 GLY A O 1
ATOM 792 N N . TRP A 1 98 ? 9.197 3.973 -12.698 1.00 94.88 98 TRP A N 1
ATOM 793 C CA . TRP A 1 98 ? 9.855 2.929 -11.904 1.00 94.88 98 TRP A CA 1
ATOM 794 C C . TRP A 1 98 ? 9.495 3.014 -10.417 1.00 94.88 98 TRP A C 1
ATOM 796 O O . TRP A 1 98 ? 9.509 4.096 -9.833 1.00 94.88 98 TRP A O 1
ATOM 806 N N . GLY A 1 99 ? 9.196 1.870 -9.800 1.00 93.12 99 GLY A N 1
ATOM 807 C CA . GLY A 1 99 ? 8.777 1.771 -8.403 1.00 93.12 99 GLY A CA 1
ATOM 808 C C . GLY A 1 99 ? 7.375 2.311 -8.095 1.00 93.12 99 GLY A C 1
ATOM 809 O O . GLY A 1 99 ? 6.964 2.273 -6.933 1.00 93.12 99 GLY A O 1
ATOM 810 N N . GLU A 1 100 ? 6.627 2.799 -9.087 1.00 93.88 100 GLU A N 1
ATOM 811 C CA . GLU A 1 100 ? 5.271 3.330 -8.900 1.00 93.88 100 GLU A CA 1
ATOM 812 C C . GLU A 1 100 ? 4.223 2.213 -8.883 1.00 93.88 100 GLU A C 1
ATOM 814 O O . GLU A 1 100 ? 4.413 1.157 -9.487 1.00 93.88 100 GLU A O 1
ATOM 819 N N . LEU A 1 101 ? 3.101 2.451 -8.191 1.00 93.88 101 LEU A N 1
ATOM 820 C CA . LEU A 1 101 ? 1.947 1.549 -8.205 1.00 93.88 101 LEU A CA 1
ATOM 821 C C . LEU A 1 101 ? 1.252 1.588 -9.567 1.00 93.88 101 LEU A C 1
ATOM 823 O O . LEU A 1 101 ? 1.059 2.651 -10.153 1.00 93.88 101 LEU A O 1
ATOM 827 N N . THR A 1 102 ? 0.831 0.424 -10.044 1.00 92.44 102 THR A N 1
ATOM 828 C CA . THR A 1 102 ? 0.040 0.317 -11.270 1.00 92.44 102 THR A CA 1
ATOM 829 C C . THR A 1 102 ? -1.447 0.532 -10.975 1.00 92.44 102 THR A C 1
ATOM 831 O O . THR A 1 102 ? -1.952 0.113 -9.935 1.00 92.44 102 THR A O 1
ATOM 834 N N . ASN A 1 103 ? -2.188 1.121 -11.921 1.00 88.94 103 ASN A N 1
ATOM 835 C CA . ASN A 1 103 ? -3.646 1.301 -11.793 1.00 88.94 103 ASN A CA 1
ATOM 836 C C . ASN A 1 103 ? -4.433 -0.021 -11.782 1.00 88.94 103 ASN A C 1
ATOM 838 O O . ASN A 1 103 ? -5.606 -0.033 -11.423 1.00 88.94 103 ASN A O 1
ATOM 842 N N . VAL A 1 104 ? -3.804 -1.125 -12.190 1.00 85.38 104 VAL A N 1
ATOM 843 C CA . VAL A 1 104 ? -4.423 -2.457 -12.200 1.00 85.38 104 VAL A CA 1
ATOM 844 C C . VAL A 1 104 ? -4.500 -3.041 -10.786 1.00 85.38 104 VAL A C 1
ATOM 846 O O . VAL A 1 104 ? -5.396 -3.828 -10.500 1.00 85.38 104 VAL A O 1
ATOM 849 N N . SER A 1 105 ? -3.599 -2.630 -9.890 1.00 72.25 105 SER A N 1
ATOM 850 C CA . SER A 1 105 ? -3.516 -3.144 -8.522 1.00 72.25 105 SER A CA 1
ATOM 851 C C . SER A 1 105 ? -3.351 -2.008 -7.507 1.00 72.25 105 SER A C 1
ATOM 853 O O . SER A 1 105 ? -2.397 -1.980 -6.725 1.00 72.25 105 SER A O 1
ATOM 855 N N . ILE A 1 106 ? -4.310 -1.085 -7.486 1.00 70.62 106 ILE A N 1
ATOM 856 C CA . ILE A 1 106 ? -4.532 -0.223 -6.321 1.00 70.62 106 ILE A CA 1
ATOM 857 C C . ILE A 1 106 ? -5.273 -1.041 -5.255 1.00 70.62 106 ILE A C 1
ATOM 859 O O . ILE A 1 106 ? -6.276 -1.686 -5.558 1.00 70.62 106 ILE A O 1
ATOM 863 N N . CYS A 1 107 ? -4.726 -1.064 -4.038 1.00 55.88 107 CYS A N 1
ATOM 864 C CA . CYS A 1 107 ? -5.400 -1.622 -2.865 1.00 55.88 107 CYS A CA 1
ATOM 865 C C . CYS A 1 107 ? -6.515 -0.694 -2.383 1.00 55.88 107 CYS A C 1
ATOM 867 O O . CYS A 1 107 ? -6.298 0.539 -2.430 1.00 55.88 107 CYS A O 1
#

Sequence (107 aa):
MPKSLNIFKPLRLLQYRQLFFVFVFFTLCCASLTLADLELPTTLPQSGGQRGLNNPLPVALKGKLIFSHVLFRHGDRTPIEPYPTDPWKNREYWPVGWGELTNVSIC